Protein AF-A0A4Q1F1J6-F1 (afdb_monomer)

Solvent-accessible surface area (backbone atoms only — not comparable to full-atom values): 7743 Å² total; per-residue (Å²): 132,87,84,76,80,77,58,62,69,59,51,53,51,54,51,46,41,34,68,68,78,37,47,66,58,42,41,49,53,38,40,76,74,72,44,59,53,70,60,51,50,54,50,50,55,51,50,51,51,50,51,55,47,52,50,50,46,59,64,39,50,82,74,46,93,49,70,48,58,52,47,51,54,55,56,70,72,45,56,71,70,49,44,51,52,51,48,54,55,52,40,72,76,36,73,85,58,80,78,87,49,75,96,69,67,50,54,63,58,48,57,77,71,33,54,75,69,56,47,50,55,50,48,53,31,63,77,66,68,74,100

Radius of gyration: 22.11 Å; Cα contacts (8 Å, |Δi|>4): 55; chains: 1; bounding box: 49×43×56 Å

pLDDT: mean 70.49, std 9.62, range [43.41, 87.69]

Mean predicted aligned error: 14.76 Å

Foldseek 3Di:
DDPPPDPVVVVVVVCCCCVPVNVVVVCVVCVVVPHHVVVVVVVVVVVVVLVVVVVVVVVCVVVDVALLVVLLVLLVVADDVLNVVVVVVQCVQPVVDDCVDSVPDGSVSCVVRDDPSRSVVSSVCSVVVVD

Sequence (131 aa):
MKNIKVNVDKLNRDIYLLTVEEPEILNELLKDEGYDPAQLEKNGITAVKKMLFQQTVALKKDQNSNLYAKALSLFEGTKGATREAILGLLIQRSPQLQFNNLDKMDEQDLKDILNETELLDLMDKIEKEEL

Secondary structure (DSSP, 8-state):
-------HHHHHHHHHIIIII-HHHHHHHHHHTT--HHHHHHHHHHHHHHHHHHHHHHHHHTT-S-HHHHHHHHHHTS-HHHHHHHHHHHHHH-TTS--S-GGG--HHHHHHH--HHHHHHHHHHHHTT--

Structure (mmCIF, N/CA/C/O backbone):
data_AF-A0A4Q1F1J6-F1
#
_entry.id   AF-A0A4Q1F1J6-F1
#
loop_
_atom_site.group_PDB
_atom_site.id
_atom_site.type_symbol
_atom_site.label_atom_id
_atom_site.label_alt_id
_atom_site.label_comp_id
_atom_site.label_asym_id
_atom_site.label_entity_id
_atom_site.label_seq_id
_atom_site.pdbx_PDB_ins_code
_atom_site.Cartn_x
_atom_site.Cartn_y
_atom_site.Cartn_z
_atom_site.occupancy
_atom_site.B_iso_or_equiv
_atom_site.auth_seq_id
_atom_site.auth_comp_id
_atom_site.auth_asym_id
_atom_site.auth_atom_id
_atom_site.pdbx_PDB_model_num
ATOM 1 N N . MET A 1 1 ? 1.518 -21.451 -40.206 1.00 44.97 1 MET A N 1
ATOM 2 C CA . MET A 1 1 ? 2.225 -20.869 -39.043 1.00 44.97 1 MET A CA 1
ATOM 3 C C . MET A 1 1 ? 3.594 -21.531 -38.949 1.00 44.97 1 MET A C 1
ATOM 5 O O . MET A 1 1 ? 3.643 -22.755 -38.945 1.00 44.97 1 MET A O 1
ATOM 9 N N . LYS A 1 2 ? 4.698 -20.769 -38.997 1.00 43.41 2 LYS A N 1
ATOM 10 C CA . LYS A 1 2 ? 6.052 -21.337 -38.855 1.00 43.41 2 LYS A CA 1
ATOM 11 C C . LYS A 1 2 ? 6.231 -21.785 -37.405 1.00 43.41 2 LYS A C 1
ATOM 13 O O . LYS A 1 2 ? 6.042 -20.987 -36.496 1.00 43.41 2 LYS A O 1
ATOM 18 N N . ASN A 1 3 ? 6.568 -23.055 -37.208 1.00 53.19 3 ASN A N 1
ATOM 19 C CA . ASN A 1 3 ? 6.814 -23.630 -35.891 1.00 53.19 3 ASN A CA 1
ATOM 20 C C . ASN A 1 3 ? 8.226 -23.215 -35.444 1.00 53.19 3 ASN A C 1
ATOM 22 O O . ASN A 1 3 ? 9.209 -23.886 -35.759 1.00 53.19 3 ASN A O 1
ATOM 26 N N . ILE A 1 4 ? 8.343 -22.035 -34.832 1.00 66.81 4 ILE A N 1
ATOM 27 C CA . ILE A 1 4 ? 9.616 -21.535 -34.306 1.00 66.81 4 ILE A CA 1
ATOM 28 C C . ILE A 1 4 ? 9.909 -22.341 -33.038 1.00 66.81 4 ILE A C 1
ATOM 30 O O . ILE A 1 4 ? 9.301 -22.110 -31.997 1.00 66.81 4 ILE A O 1
ATOM 34 N N . LYS A 1 5 ? 10.820 -23.317 -33.124 1.00 66.50 5 LYS A N 1
ATOM 35 C CA . LYS A 1 5 ? 11.360 -23.977 -31.930 1.00 66.50 5 LYS A CA 1
ATOM 36 C C . LYS A 1 5 ? 12.192 -22.953 -31.161 1.00 66.50 5 LYS A C 1
ATOM 38 O O . LYS A 1 5 ? 13.302 -22.626 -31.573 1.00 66.50 5 LYS A O 1
ATOM 43 N N . VAL A 1 6 ? 11.639 -22.440 -30.068 1.00 71.44 6 VAL A N 1
ATOM 44 C CA . VAL A 1 6 ? 12.359 -21.565 -29.141 1.00 71.44 6 VAL A CA 1
ATOM 45 C C . VAL A 1 6 ? 13.412 -22.404 -28.421 1.00 71.44 6 VAL A C 1
ATOM 47 O O . VAL A 1 6 ? 13.087 -23.409 -27.790 1.00 71.44 6 VAL A O 1
ATOM 50 N N . ASN A 1 7 ? 14.682 -22.017 -28.543 1.00 82.12 7 ASN A N 1
ATOM 51 C CA . ASN A 1 7 ? 15.759 -22.609 -27.757 1.00 82.12 7 ASN A CA 1
ATOM 52 C C . ASN A 1 7 ? 15.708 -21.996 -26.351 1.00 82.12 7 ASN A C 1
ATOM 54 O O . ASN A 1 7 ? 16.150 -20.866 -26.147 1.00 82.12 7 ASN A O 1
ATOM 58 N N . VAL A 1 8 ? 15.119 -22.741 -25.418 1.00 77.50 8 VAL A N 1
ATOM 59 C CA . VAL A 1 8 ? 14.868 -22.299 -24.041 1.00 77.50 8 VAL A CA 1
ATOM 60 C C . VAL A 1 8 ? 16.172 -22.001 -23.296 1.00 77.50 8 VAL A C 1
ATOM 62 O O . VAL A 1 8 ? 16.233 -21.019 -22.567 1.00 77.50 8 VAL A O 1
ATOM 65 N N . ASP A 1 9 ? 17.237 -22.768 -23.536 1.00 78.88 9 ASP A N 1
ATOM 66 C CA . ASP A 1 9 ? 18.533 -22.559 -22.875 1.00 78.88 9 ASP A CA 1
ATOM 67 C C . ASP A 1 9 ? 19.190 -21.253 -23.318 1.00 78.88 9 ASP A C 1
ATOM 69 O O . ASP A 1 9 ? 19.716 -20.495 -22.503 1.00 78.88 9 ASP A O 1
ATOM 73 N N . LYS A 1 10 ? 19.108 -20.956 -24.620 1.00 81.62 10 LYS A N 1
ATOM 74 C CA . LYS A 1 10 ? 19.576 -19.678 -25.156 1.00 81.62 10 LYS A CA 1
ATOM 75 C C . LYS A 1 10 ? 18.749 -18.518 -24.601 1.00 81.62 10 LYS A C 1
ATOM 77 O O . LYS A 1 10 ? 19.325 -17.537 -24.152 1.00 81.62 10 LYS A O 1
ATOM 82 N N . LEU A 1 11 ? 17.422 -18.652 -24.582 1.00 78.06 11 LEU A N 1
ATOM 83 C CA . LEU A 1 11 ? 16.530 -17.628 -24.038 1.00 78.06 11 LEU A CA 1
ATOM 84 C C . LEU A 1 11 ? 16.828 -17.345 -22.559 1.00 78.06 11 LEU A C 1
ATOM 86 O O . LEU A 1 11 ? 16.929 -16.188 -22.171 1.00 78.06 11 LEU A O 1
ATOM 90 N N . ASN A 1 12 ? 17.030 -18.384 -21.748 1.00 73.88 12 ASN A N 1
ATOM 91 C CA . ASN A 1 12 ? 17.368 -18.234 -20.333 1.00 73.88 12 ASN A CA 1
ATOM 92 C C . ASN A 1 12 ? 18.720 -17.541 -20.134 1.00 73.88 12 ASN A C 1
ATOM 94 O O . ASN A 1 12 ? 18.844 -16.684 -19.262 1.00 73.88 12 ASN A O 1
ATOM 98 N N . ARG A 1 13 ? 19.724 -17.881 -20.951 1.00 77.12 13 ARG A N 1
ATOM 99 C CA . ARG A 1 13 ? 21.033 -17.218 -20.927 1.00 77.12 13 ARG A CA 1
ATOM 100 C C . ARG A 1 13 ? 20.925 -15.743 -21.306 1.00 77.12 13 ARG A C 1
ATOM 102 O O . ARG A 1 13 ? 21.520 -14.907 -20.636 1.00 77.12 13 ARG A O 1
ATOM 109 N N . ASP A 1 14 ? 20.179 -15.436 -22.360 1.00 75.62 14 ASP A N 1
ATOM 110 C CA . ASP A 1 14 ? 20.012 -14.068 -22.848 1.00 75.62 14 ASP A CA 1
ATOM 111 C C . ASP A 1 14 ? 19.221 -13.220 -21.828 1.00 75.62 14 ASP A C 1
ATOM 113 O O . ASP A 1 14 ? 19.608 -12.090 -21.543 1.00 75.62 14 ASP A O 1
ATOM 117 N N . ILE A 1 15 ? 18.191 -13.788 -21.183 1.00 75.88 15 IL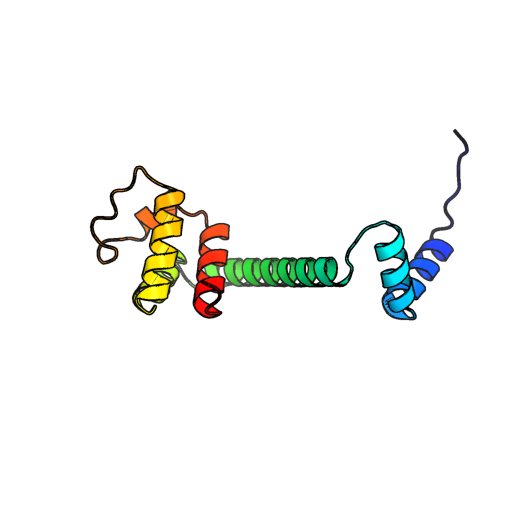E A N 1
ATOM 118 C CA . ILE A 1 15 ? 17.475 -13.147 -20.064 1.00 75.88 15 ILE A CA 1
ATOM 119 C C . ILE A 1 15 ? 18.417 -12.897 -18.884 1.00 75.88 15 ILE A C 1
ATOM 121 O O . ILE A 1 15 ? 18.405 -11.808 -18.317 1.00 75.88 15 ILE A O 1
ATOM 125 N N . TYR A 1 16 ? 19.235 -13.881 -18.505 1.00 73.75 16 TYR A N 1
ATOM 126 C CA . TYR A 1 16 ? 20.181 -13.741 -17.397 1.00 73.75 16 TYR A CA 1
ATOM 127 C C . TYR A 1 16 ? 21.198 -12.624 -17.655 1.00 73.75 16 TYR A C 1
ATOM 129 O O . TYR A 1 16 ? 21.405 -11.776 -16.794 1.00 73.75 16 TYR A O 1
ATOM 137 N N . LEU A 1 17 ? 21.774 -12.575 -18.858 1.00 74.69 17 LEU A N 1
ATOM 138 C CA . LEU A 1 17 ? 22.720 -11.527 -19.244 1.00 74.69 17 LEU A CA 1
ATOM 139 C C . LEU A 1 17 ? 22.082 -10.137 -19.154 1.00 74.69 17 LEU A C 1
ATOM 141 O O . LEU A 1 17 ? 22.627 -9.264 -18.490 1.00 74.69 17 LEU A O 1
ATOM 145 N N . LEU A 1 18 ? 20.889 -9.963 -19.729 1.00 71.75 18 LEU A N 1
ATOM 146 C CA . LEU A 1 18 ? 20.183 -8.678 -19.734 1.00 71.75 18 LEU A CA 1
ATOM 147 C C . LEU A 1 18 ? 19.723 -8.228 -18.342 1.00 71.75 18 LEU A C 1
ATOM 149 O O . LEU A 1 18 ? 19.628 -7.036 -18.081 1.00 71.75 18 LEU A O 1
ATOM 153 N N . THR A 1 19 ? 19.391 -9.161 -17.450 1.00 69.50 19 THR A N 1
ATOM 154 C CA . THR A 1 19 ? 18.807 -8.825 -16.140 1.00 69.50 19 THR A CA 1
ATOM 155 C C . THR A 1 19 ? 19.826 -8.760 -15.006 1.00 69.50 19 THR A C 1
ATOM 157 O O . THR A 1 19 ? 19.531 -8.140 -13.986 1.00 69.50 19 THR A O 1
ATOM 160 N N . VAL A 1 20 ? 20.996 -9.394 -15.149 1.00 72.69 20 VAL A N 1
ATOM 161 C CA . VAL A 1 20 ? 21.969 -9.558 -14.054 1.00 72.69 20 VAL A CA 1
ATOM 162 C C . VAL A 1 20 ? 23.342 -8.989 -14.391 1.00 72.69 20 VAL A C 1
ATOM 164 O O . VAL A 1 20 ? 23.932 -8.318 -13.551 1.00 72.69 20 VAL A O 1
ATOM 167 N N . GLU A 1 21 ? 23.861 -9.258 -15.587 1.00 75.56 21 GLU A N 1
ATOM 168 C CA . GLU A 1 21 ? 25.231 -8.876 -15.962 1.00 75.56 21 GLU A CA 1
ATOM 169 C C . GLU A 1 21 ? 25.277 -7.499 -16.641 1.00 75.56 21 GLU A C 1
ATOM 171 O O . GLU A 1 21 ? 26.229 -6.750 -16.445 1.00 75.56 21 GLU A O 1
ATOM 176 N N . GLU A 1 22 ? 24.242 -7.150 -17.413 1.00 80.25 22 GLU A N 1
ATOM 177 C CA . GLU A 1 22 ? 24.177 -5.922 -18.219 1.00 80.25 22 GLU A CA 1
ATOM 178 C C . GLU A 1 22 ? 22.812 -5.205 -18.069 1.00 80.25 22 GLU A C 1
ATOM 180 O O . GLU A 1 22 ? 22.092 -5.001 -19.056 1.00 80.25 22 GLU A O 1
ATOM 185 N N . PRO A 1 23 ? 22.412 -4.820 -16.839 1.00 74.19 23 PRO A N 1
ATOM 186 C CA . PRO A 1 23 ? 21.102 -4.216 -16.570 1.00 74.19 23 PRO A CA 1
ATOM 187 C C . PRO A 1 23 ? 20.874 -2.885 -17.307 1.00 74.19 23 PRO A C 1
ATOM 189 O O . PRO A 1 23 ? 19.735 -2.496 -17.573 1.00 74.19 23 PRO A O 1
ATOM 192 N N . GLU A 1 24 ? 21.940 -2.183 -17.686 1.00 78.31 24 GLU A N 1
ATOM 193 C CA . GLU A 1 24 ? 21.891 -0.955 -18.475 1.00 78.31 24 GLU A CA 1
ATOM 194 C C . GLU A 1 24 ? 21.320 -1.202 -19.877 1.00 78.31 24 GLU A C 1
ATOM 196 O O . GLU A 1 24 ? 20.531 -0.392 -20.360 1.00 78.31 24 GLU A O 1
ATOM 201 N N . ILE A 1 25 ? 21.632 -2.346 -20.492 1.00 78.31 25 ILE A N 1
ATOM 202 C CA . ILE A 1 25 ? 21.126 -2.712 -21.823 1.00 78.31 25 ILE A CA 1
ATOM 203 C C . ILE A 1 25 ? 19.635 -3.031 -21.761 1.00 78.31 25 ILE A C 1
ATOM 205 O O . ILE A 1 25 ? 18.873 -2.644 -22.646 1.00 78.31 25 ILE A O 1
ATOM 209 N N . LEU A 1 26 ? 19.189 -3.696 -20.694 1.00 77.62 26 LEU A N 1
ATOM 210 C CA . LEU A 1 26 ? 17.764 -3.904 -20.451 1.00 77.62 26 LEU A CA 1
ATOM 211 C C . LEU A 1 26 ? 17.031 -2.570 -20.274 1.00 77.62 26 LEU A C 1
ATOM 213 O O . LEU A 1 26 ? 15.946 -2.392 -20.821 1.00 77.62 26 LEU A O 1
ATOM 217 N N . ASN A 1 27 ? 17.628 -1.620 -19.552 1.00 81.50 27 ASN A N 1
ATOM 218 C CA . ASN A 1 27 ? 17.049 -0.291 -19.374 1.00 81.50 27 ASN A CA 1
ATOM 219 C C . ASN A 1 27 ? 16.945 0.483 -20.695 1.00 81.50 27 ASN A C 1
ATOM 221 O O . ASN A 1 27 ? 15.949 1.173 -20.910 1.00 81.50 27 ASN A O 1
ATOM 225 N N . GLU A 1 28 ? 17.941 0.381 -21.575 1.00 81.88 28 GLU A N 1
ATOM 226 C CA . GLU A 1 28 ? 17.896 0.977 -22.916 1.00 81.88 28 GLU A CA 1
ATOM 227 C C . GLU A 1 28 ? 16.830 0.315 -23.797 1.00 81.88 28 GLU A C 1
ATOM 229 O O . GLU A 1 28 ? 15.987 1.018 -24.345 1.00 81.88 28 GLU A O 1
ATOM 234 N N . LEU A 1 29 ? 16.763 -1.020 -23.829 1.00 80.50 29 LEU A N 1
ATOM 235 C CA . LEU A 1 29 ? 15.718 -1.761 -24.548 1.00 80.50 29 LEU A CA 1
ATOM 236 C C . LEU A 1 29 ? 14.306 -1.389 -24.084 1.00 80.50 29 LEU A C 1
ATOM 238 O O . LEU A 1 29 ? 13.407 -1.191 -24.896 1.00 80.50 29 LEU A O 1
ATOM 242 N N . LEU A 1 30 ? 14.101 -1.281 -22.771 1.00 79.81 30 LEU A N 1
ATOM 243 C CA . LEU A 1 30 ? 12.817 -0.876 -22.206 1.00 79.81 30 LEU A CA 1
ATOM 244 C C . LEU A 1 30 ? 12.450 0.554 -22.623 1.00 79.81 30 LEU A C 1
ATOM 246 O O . LEU A 1 30 ? 11.291 0.802 -22.951 1.00 79.81 30 LEU A O 1
ATOM 250 N N . LYS A 1 31 ? 13.420 1.476 -22.659 1.00 87.69 31 LYS A N 1
ATOM 251 C CA . LYS A 1 31 ? 13.205 2.850 -23.142 1.00 87.69 31 LYS A CA 1
ATOM 252 C C . LYS A 1 31 ? 12.878 2.901 -24.629 1.00 87.69 31 LYS A C 1
ATOM 254 O O . LYS A 1 31 ? 11.972 3.641 -25.007 1.00 87.69 31 LYS A O 1
ATOM 259 N N . ASP A 1 32 ? 13.567 2.109 -25.444 1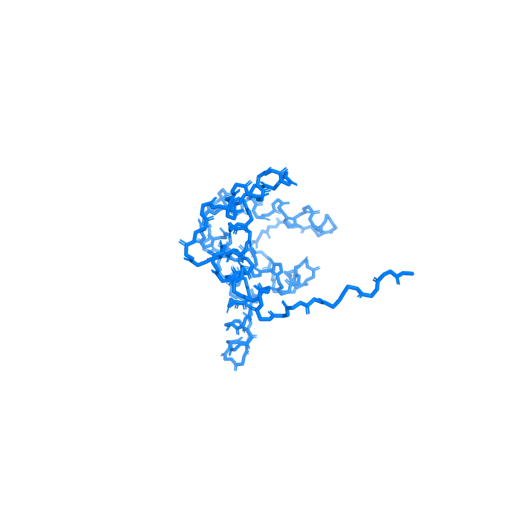.00 87.69 32 ASP A N 1
ATOM 260 C CA . ASP A 1 32 ? 13.327 2.016 -26.888 1.00 87.69 32 ASP A CA 1
ATOM 261 C C . ASP A 1 32 ? 11.921 1.479 -27.202 1.00 87.69 32 ASP A C 1
ATOM 263 O O . ASP A 1 32 ? 11.279 1.917 -28.155 1.00 87.69 32 ASP A O 1
ATOM 267 N N . GLU A 1 33 ? 11.396 0.601 -26.345 1.00 84.19 33 GLU A N 1
ATOM 268 C CA . GLU A 1 33 ? 10.015 0.101 -26.390 1.00 84.19 33 GLU A CA 1
ATOM 269 C C . GLU A 1 33 ? 8.993 1.057 -25.725 1.00 84.19 33 GLU A C 1
ATOM 271 O O . GLU A 1 33 ? 7.802 0.749 -25.639 1.00 84.19 33 GLU A O 1
ATOM 276 N N . GLY A 1 34 ? 9.429 2.237 -25.266 1.00 84.88 34 GLY A N 1
ATOM 277 C CA . GLY A 1 34 ? 8.573 3.298 -24.723 1.00 84.88 34 GLY A CA 1
ATOM 278 C C . GLY A 1 34 ? 8.261 3.198 -23.226 1.00 84.88 34 GLY A C 1
ATOM 279 O O . GLY A 1 34 ? 7.374 3.903 -22.739 1.00 84.88 34 GLY A O 1
ATOM 280 N N . TYR A 1 35 ? 8.967 2.349 -22.481 1.00 83.62 35 TYR A N 1
ATOM 281 C CA . TYR A 1 35 ? 8.823 2.219 -21.032 1.00 83.62 35 TYR A CA 1
ATOM 282 C C . TYR A 1 35 ? 9.825 3.099 -20.274 1.00 83.62 35 TYR A C 1
ATOM 284 O O . TYR A 1 35 ? 10.927 3.366 -20.742 1.00 83.62 35 TYR A O 1
ATOM 292 N N . ASP A 1 36 ? 9.464 3.514 -19.057 1.00 87.69 36 ASP A N 1
ATOM 293 C CA . ASP A 1 36 ? 10.387 4.155 -18.112 1.00 87.69 36 ASP A CA 1
ATOM 294 C C . ASP A 1 36 ? 10.883 3.115 -17.088 1.00 87.69 36 ASP A C 1
ATOM 296 O O . ASP A 1 36 ? 10.116 2.721 -16.198 1.00 87.69 36 ASP A O 1
ATOM 300 N N . PRO A 1 37 ? 12.149 2.661 -17.179 1.00 82.38 37 PRO A N 1
ATOM 301 C CA . PRO A 1 37 ? 12.680 1.637 -16.287 1.00 82.38 37 PRO A CA 1
ATOM 302 C C . PRO A 1 37 ? 12.667 2.049 -14.814 1.00 82.38 37 PRO A C 1
ATOM 304 O O . PRO A 1 37 ? 12.367 1.222 -13.956 1.00 82.38 37 PRO A O 1
ATOM 307 N N . ALA A 1 38 ? 12.911 3.329 -14.509 1.00 79.38 38 ALA A N 1
ATOM 308 C CA . ALA A 1 38 ? 12.938 3.813 -13.129 1.00 79.38 38 ALA A CA 1
ATOM 309 C C . ALA A 1 38 ? 11.535 3.781 -12.506 1.00 79.38 38 ALA A C 1
ATOM 311 O O . ALA A 1 38 ? 11.352 3.390 -11.348 1.00 79.38 38 ALA A O 1
ATOM 312 N N . GLN A 1 39 ? 10.515 4.142 -13.288 1.00 73.88 39 GLN A N 1
ATOM 313 C CA . GLN A 1 39 ? 9.128 4.054 -12.845 1.00 73.88 39 GLN A CA 1
ATOM 314 C C . GLN A 1 39 ? 8.673 2.594 -12.693 1.00 73.88 39 GLN A C 1
ATOM 316 O O . GLN A 1 39 ? 7.968 2.272 -11.734 1.00 73.88 39 GLN A O 1
ATOM 321 N N . LEU A 1 40 ? 9.082 1.701 -13.601 1.00 74.00 40 LEU A N 1
ATOM 322 C CA . LEU A 1 40 ? 8.785 0.268 -13.512 1.00 74.00 40 LEU A CA 1
ATOM 323 C C . LEU A 1 40 ? 9.424 -0.375 -12.278 1.00 74.00 40 LEU A C 1
ATOM 325 O O . LEU A 1 40 ? 8.741 -1.098 -11.552 1.00 74.00 40 LEU A O 1
ATOM 329 N N . GLU A 1 41 ? 10.690 -0.069 -11.998 1.00 74.06 41 GLU A N 1
ATOM 330 C CA . GLU A 1 41 ? 11.395 -0.541 -10.807 1.00 74.06 41 GLU A CA 1
ATOM 331 C C . GLU A 1 41 ? 10.700 -0.049 -9.531 1.00 74.06 41 GLU A C 1
ATOM 333 O O . GLU A 1 41 ? 10.365 -0.847 -8.651 1.00 74.06 41 GLU A O 1
ATOM 338 N N . LYS A 1 42 ? 10.373 1.248 -9.456 1.00 70.25 42 LYS A N 1
ATOM 339 C CA . LYS A 1 42 ? 9.633 1.825 -8.325 1.00 70.25 42 LYS A CA 1
ATOM 340 C C . LYS A 1 42 ? 8.279 1.142 -8.110 1.00 70.25 42 LYS A C 1
ATOM 342 O O . LYS A 1 42 ? 7.910 0.843 -6.969 1.00 70.25 42 LYS A O 1
ATOM 347 N N . ASN A 1 43 ? 7.545 0.872 -9.188 1.00 65.69 43 ASN A N 1
ATOM 348 C CA . ASN A 1 43 ? 6.258 0.183 -9.127 1.00 65.69 43 ASN A CA 1
ATOM 349 C C . ASN A 1 43 ? 6.425 -1.273 -8.666 1.00 65.69 43 ASN A C 1
ATOM 351 O O . ASN A 1 43 ? 5.669 -1.733 -7.810 1.00 65.69 43 ASN A O 1
ATOM 355 N N . GLY A 1 44 ? 7.441 -1.975 -9.174 1.00 66.38 44 GLY A N 1
ATOM 356 C CA . GLY A 1 44 ? 7.772 -3.345 -8.785 1.00 66.38 44 GLY A CA 1
ATOM 357 C C . GLY A 1 44 ? 8.154 -3.455 -7.309 1.00 66.38 44 GLY A C 1
ATOM 358 O O . GLY A 1 44 ? 7.577 -4.262 -6.581 1.00 66.38 44 GLY A O 1
ATOM 359 N N . ILE A 1 45 ? 9.046 -2.583 -6.828 1.00 64.56 45 ILE A N 1
ATOM 360 C CA . ILE A 1 45 ? 9.434 -2.507 -5.412 1.00 64.56 45 ILE A CA 1
ATOM 361 C C . ILE A 1 45 ? 8.208 -2.238 -4.535 1.00 64.56 45 ILE A C 1
ATOM 363 O O . ILE A 1 45 ? 8.030 -2.885 -3.502 1.00 64.56 45 ILE A O 1
ATOM 367 N N . THR A 1 46 ? 7.340 -1.310 -4.943 1.00 55.88 46 THR A N 1
ATOM 368 C CA . THR A 1 46 ? 6.095 -1.005 -4.223 1.00 55.88 46 THR A CA 1
ATOM 369 C C . THR A 1 46 ? 5.170 -2.221 -4.163 1.00 55.88 46 THR A C 1
ATOM 371 O O . THR A 1 46 ? 4.644 -2.539 -3.097 1.00 55.88 46 THR A O 1
ATOM 374 N N . ALA A 1 47 ? 5.014 -2.954 -5.267 1.00 55.59 47 ALA A N 1
ATOM 375 C CA . ALA A 1 47 ? 4.197 -4.162 -5.314 1.00 55.59 47 ALA A CA 1
ATOM 376 C C . ALA A 1 47 ? 4.752 -5.279 -4.414 1.00 55.59 47 ALA A C 1
ATOM 378 O O . ALA A 1 47 ? 3.994 -5.889 -3.662 1.00 55.59 47 ALA A O 1
ATOM 379 N N . VAL A 1 48 ? 6.070 -5.509 -4.426 1.00 61.12 48 VAL A N 1
ATOM 380 C CA . VAL A 1 48 ? 6.724 -6.503 -3.558 1.00 61.12 48 VAL A CA 1
ATOM 381 C C . VAL A 1 48 ? 6.583 -6.119 -2.086 1.00 61.12 48 VAL A C 1
ATOM 383 O O . VAL A 1 48 ? 6.213 -6.960 -1.268 1.00 61.12 48 VAL A O 1
ATOM 386 N N . LYS A 1 49 ? 6.802 -4.844 -1.738 1.00 53.44 49 LYS A N 1
ATOM 387 C CA . LYS A 1 49 ? 6.570 -4.334 -0.378 1.00 53.44 49 LYS A CA 1
ATOM 388 C C . LYS A 1 49 ? 5.122 -4.545 0.053 1.00 53.44 49 LYS A C 1
ATOM 390 O O . LYS A 1 49 ? 4.892 -5.048 1.148 1.00 53.44 49 LYS A O 1
ATOM 395 N N . LYS A 1 50 ? 4.159 -4.242 -0.824 1.00 51.66 50 LYS A N 1
ATOM 396 C CA . LYS A 1 50 ? 2.734 -4.485 -0.581 1.00 51.66 50 LYS A CA 1
ATOM 397 C C . LYS A 1 50 ? 2.448 -5.966 -0.338 1.00 51.66 50 LYS A C 1
ATOM 399 O O . LYS A 1 50 ? 1.752 -6.277 0.619 1.00 51.66 50 LYS A O 1
ATOM 404 N N . MET A 1 51 ? 3.009 -6.877 -1.134 1.00 59.34 51 MET A N 1
ATOM 405 C CA . MET A 1 51 ? 2.828 -8.323 -0.948 1.00 59.34 51 MET A CA 1
ATOM 406 C C . MET A 1 51 ? 3.439 -8.828 0.364 1.00 59.34 51 MET A C 1
ATOM 408 O O . MET A 1 51 ? 2.771 -9.538 1.111 1.00 59.34 51 MET A O 1
ATOM 412 N N . LEU A 1 52 ? 4.677 -8.438 0.683 1.00 60.78 52 LEU A N 1
ATOM 413 C CA . LEU A 1 52 ? 5.338 -8.804 1.944 1.00 60.78 52 LEU A CA 1
ATOM 414 C C . LEU A 1 52 ? 4.584 -8.254 3.155 1.00 60.78 52 LEU A C 1
ATOM 416 O O . LEU A 1 52 ? 4.467 -8.916 4.188 1.00 60.78 52 LEU A O 1
ATOM 420 N N . PHE A 1 53 ? 4.040 -7.050 3.025 1.00 54.50 53 PHE A N 1
ATOM 421 C CA . PHE A 1 53 ? 3.222 -6.435 4.053 1.00 54.50 53 PHE A CA 1
ATOM 422 C C . PHE A 1 53 ? 1.871 -7.137 4.201 1.00 54.50 53 PHE A C 1
ATOM 424 O O . PHE A 1 53 ? 1.506 -7.490 5.315 1.00 54.50 53 PHE A O 1
ATOM 431 N N . GLN A 1 54 ? 1.171 -7.442 3.105 1.00 56.75 54 GLN A N 1
ATOM 432 C CA . GLN A 1 54 ? -0.055 -8.249 3.111 1.00 56.75 54 GLN A CA 1
ATOM 433 C C . GLN A 1 54 ? 0.178 -9.628 3.734 1.00 56.75 54 GLN A C 1
ATOM 435 O O . GLN A 1 54 ? -0.636 -10.082 4.531 1.00 56.75 54 GLN A O 1
ATOM 440 N N . GLN A 1 55 ? 1.309 -10.269 3.436 1.00 65.06 55 GLN A N 1
ATOM 441 C CA . GLN A 1 55 ? 1.713 -11.525 4.060 1.00 65.06 55 GLN A CA 1
ATOM 442 C C . GLN A 1 55 ? 1.974 -11.342 5.559 1.00 65.06 55 GLN A C 1
ATOM 444 O O . GLN A 1 55 ? 1.485 -12.123 6.367 1.00 65.06 55 GLN A O 1
ATOM 449 N N . THR A 1 56 ? 2.697 -10.292 5.949 1.00 58.09 56 THR A N 1
ATOM 450 C CA . THR A 1 56 ? 2.950 -9.960 7.360 1.00 58.09 56 THR A CA 1
ATOM 451 C C . THR A 1 56 ? 1.647 -9.696 8.104 1.00 58.09 56 THR A C 1
ATOM 453 O O . THR A 1 56 ? 1.494 -10.115 9.245 1.00 58.09 56 THR A O 1
ATOM 456 N N . VAL A 1 57 ? 0.694 -9.026 7.465 1.00 53.44 57 VAL A N 1
ATOM 457 C CA . VAL A 1 57 ? -0.632 -8.759 8.014 1.00 53.44 57 VAL A CA 1
ATOM 458 C C . VAL A 1 57 ? -1.445 -10.040 8.107 1.00 53.44 57 VAL A C 1
ATOM 460 O O . VAL A 1 57 ? -2.022 -10.271 9.156 1.00 53.44 57 VAL A O 1
ATOM 463 N N . ALA A 1 58 ? -1.447 -10.902 7.090 1.00 59.03 58 ALA A N 1
ATOM 464 C CA . ALA A 1 58 ? -2.104 -12.207 7.149 1.00 59.03 58 ALA A CA 1
ATOM 465 C C . ALA A 1 58 ? -1.542 -13.065 8.295 1.00 59.03 58 ALA A C 1
ATOM 467 O O . ALA A 1 58 ? -2.305 -13.619 9.075 1.00 59.03 58 ALA A O 1
ATOM 468 N N . LEU A 1 59 ? -0.216 -13.080 8.463 1.00 62.06 59 LEU A N 1
ATOM 469 C CA . LEU A 1 59 ? 0.463 -13.778 9.558 1.00 62.06 59 LEU A CA 1
ATOM 470 C C . LEU A 1 59 ? 0.179 -13.150 10.931 1.00 62.06 59 LEU A C 1
ATOM 472 O O . LEU A 1 59 ? 0.095 -13.852 11.933 1.00 62.06 59 LEU A O 1
ATOM 476 N N . LYS A 1 60 ? 0.035 -11.822 10.996 1.00 53.06 60 LYS A N 1
ATOM 477 C CA . LYS A 1 60 ? -0.298 -11.097 12.231 1.00 53.06 60 LYS A CA 1
ATOM 478 C C . LYS A 1 60 ? -1.796 -11.062 12.521 1.00 53.06 60 LYS A C 1
ATOM 480 O O . LYS A 1 60 ? -2.145 -10.796 13.660 1.00 53.06 60 LYS A O 1
ATOM 485 N N . LYS A 1 61 ? -2.675 -11.337 11.555 1.00 50.31 61 LYS A N 1
ATOM 486 C CA . LYS A 1 61 ? -4.132 -11.462 11.735 1.00 50.31 61 LYS A CA 1
ATOM 487 C C . LYS A 1 61 ? -4.463 -12.625 12.670 1.00 50.31 61 LYS A C 1
ATOM 489 O O . LYS A 1 61 ? -5.378 -12.512 13.475 1.00 50.31 61 LYS A O 1
ATOM 494 N N . ASP A 1 62 ? -3.633 -13.666 12.645 1.00 53.88 62 ASP A N 1
ATOM 495 C CA . ASP A 1 62 ? -3.686 -14.778 13.597 1.00 53.88 62 ASP A CA 1
ATOM 496 C C . ASP A 1 62 ? -3.262 -14.372 15.026 1.00 53.88 62 ASP A C 1
ATOM 498 O O . ASP A 1 62 ? -3.535 -15.097 15.980 1.00 53.88 62 ASP A O 1
ATOM 502 N N . GLN A 1 63 ? -2.607 -13.214 15.199 1.00 51.34 63 GLN A N 1
ATOM 503 C CA . GLN A 1 63 ? -2.081 -12.724 16.484 1.00 51.34 63 GLN A CA 1
ATOM 504 C C . GLN A 1 63 ? -2.744 -11.432 16.998 1.00 51.34 63 GLN A C 1
ATOM 506 O O . GLN A 1 63 ? -2.718 -11.181 18.199 1.00 51.34 63 GLN A O 1
ATOM 511 N N . ASN A 1 64 ? -3.318 -10.605 16.121 1.00 51.47 64 ASN A N 1
ATOM 512 C CA . ASN A 1 64 ? -3.871 -9.290 16.436 1.00 51.47 64 ASN A CA 1
ATOM 513 C C . ASN A 1 64 ? -5.284 -9.164 15.869 1.00 51.47 64 ASN A C 1
ATOM 515 O O . ASN A 1 64 ? -5.491 -9.014 14.665 1.00 51.47 64 ASN A O 1
ATOM 519 N N . SER A 1 65 ? -6.254 -9.167 16.774 1.00 55.72 65 SER A N 1
ATOM 520 C CA . SER A 1 65 ? -7.667 -9.337 16.456 1.00 55.72 65 SER A CA 1
ATOM 521 C C . SER A 1 65 ? -8.367 -8.121 15.839 1.00 55.72 65 SER A C 1
ATOM 523 O O . SER A 1 65 ? -9.573 -8.206 15.632 1.00 55.72 65 SER A O 1
ATOM 525 N N . ASN A 1 66 ? 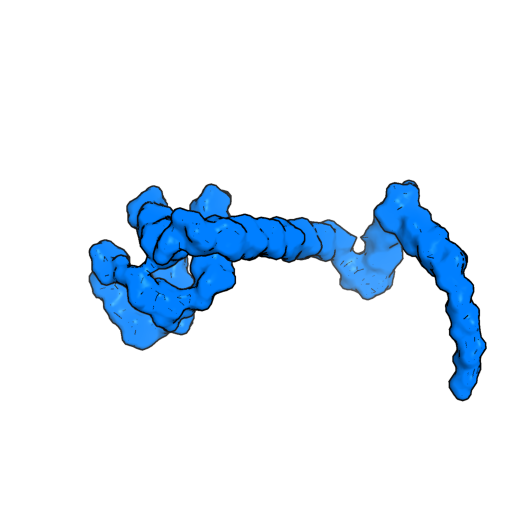-7.702 -6.995 15.537 1.00 70.12 66 ASN A N 1
ATOM 526 C CA . ASN A 1 66 ? -8.414 -5.883 14.893 1.00 70.12 66 ASN A CA 1
ATOM 527 C C . ASN A 1 66 ? -7.520 -4.862 14.161 1.00 70.12 66 ASN A C 1
ATOM 529 O O . ASN A 1 66 ? -7.007 -3.906 14.742 1.00 70.12 66 ASN A O 1
ATOM 533 N N . LEU A 1 67 ? -7.361 -5.046 12.846 1.00 70.31 67 LEU A N 1
ATOM 534 C CA . LEU A 1 67 ? -6.711 -4.076 11.948 1.00 70.31 67 LEU A CA 1
ATOM 535 C C . LEU A 1 67 ? -7.380 -2.697 12.001 1.00 70.31 67 LEU A C 1
ATOM 537 O O . LEU A 1 67 ? -6.696 -1.678 11.976 1.00 70.31 67 LEU A O 1
ATOM 541 N N . TYR A 1 68 ? -8.704 -2.683 12.135 1.00 71.25 68 TYR A N 1
ATOM 542 C CA . TYR A 1 68 ? -9.506 -1.468 12.213 1.00 71.25 68 TYR A CA 1
ATOM 543 C C . TYR A 1 68 ? -9.231 -0.682 13.502 1.00 71.25 68 TYR A C 1
ATOM 545 O O . TYR A 1 68 ? -9.019 0.525 13.421 1.00 71.25 68 TYR A O 1
ATOM 553 N N . ALA A 1 69 ? -9.080 -1.352 14.655 1.00 72.56 69 ALA A N 1
ATOM 554 C CA . ALA A 1 69 ? -8.644 -0.697 15.897 1.00 72.56 69 ALA A CA 1
ATOM 555 C C . ALA A 1 69 ? -7.276 -0.023 15.747 1.00 72.56 69 ALA A C 1
ATOM 557 O O . ALA A 1 69 ? -7.050 1.087 16.226 1.00 72.56 69 ALA A O 1
ATOM 558 N N . LYS A 1 70 ? -6.335 -0.702 15.078 1.00 75.38 70 LYS A N 1
ATOM 559 C CA . LYS A 1 70 ? -4.988 -0.163 14.879 1.00 75.38 70 LYS A CA 1
ATOM 560 C C . LYS A 1 70 ? -5.001 1.037 13.932 1.00 75.38 70 LYS A C 1
ATOM 562 O O . LYS A 1 70 ? -4.299 2.012 14.189 1.00 75.38 70 LYS A O 1
ATOM 567 N N . ALA A 1 71 ? -5.789 0.969 12.861 1.00 74.75 71 ALA A N 1
ATOM 568 C CA . ALA A 1 71 ? -5.973 2.083 11.941 1.00 74.75 71 ALA A CA 1
ATOM 569 C C . ALA A 1 71 ? -6.573 3.302 12.655 1.00 74.75 71 ALA A C 1
ATOM 571 O O . ALA A 1 71 ? -6.039 4.395 12.502 1.00 74.75 71 ALA A O 1
ATOM 572 N N . LEU A 1 72 ? -7.596 3.103 13.496 1.00 75.62 72 LEU A N 1
ATOM 573 C CA . LEU A 1 72 ? -8.173 4.149 14.349 1.00 75.62 72 LEU A CA 1
ATOM 574 C C . LEU A 1 72 ? -7.135 4.783 15.269 1.00 75.62 72 LEU A C 1
ATOM 576 O O . LEU A 1 72 ? -6.985 5.999 15.271 1.00 75.62 72 LEU A O 1
ATOM 580 N N . SER A 1 73 ? -6.348 3.971 15.975 1.00 77.19 73 SER A N 1
ATOM 581 C CA . SER A 1 73 ? -5.306 4.478 16.873 1.00 77.19 73 SER A CA 1
ATOM 582 C C . SER A 1 73 ? -4.233 5.304 16.141 1.00 77.19 73 SER A C 1
ATOM 584 O O . SER A 1 73 ? -3.808 6.347 16.639 1.00 77.19 73 SER A O 1
ATOM 586 N N . LEU A 1 74 ? -3.822 4.891 14.936 1.00 76.94 74 LEU A N 1
ATOM 587 C CA . LEU A 1 74 ? -2.910 5.668 14.079 1.00 76.94 74 LEU A CA 1
ATOM 588 C C . LEU A 1 74 ? -3.532 6.996 13.619 1.00 76.94 74 LEU A C 1
ATOM 590 O O . LEU A 1 74 ? -2.851 8.021 13.559 1.00 76.94 74 LEU A O 1
ATOM 594 N N . PHE A 1 75 ? -4.830 6.979 13.323 1.00 74.62 75 PHE A N 1
ATOM 595 C CA . PHE A 1 75 ? -5.608 8.150 12.920 1.00 74.62 75 PHE A CA 1
ATOM 596 C C . PHE A 1 75 ? -5.809 9.160 14.060 1.00 74.62 75 PHE A C 1
ATOM 598 O 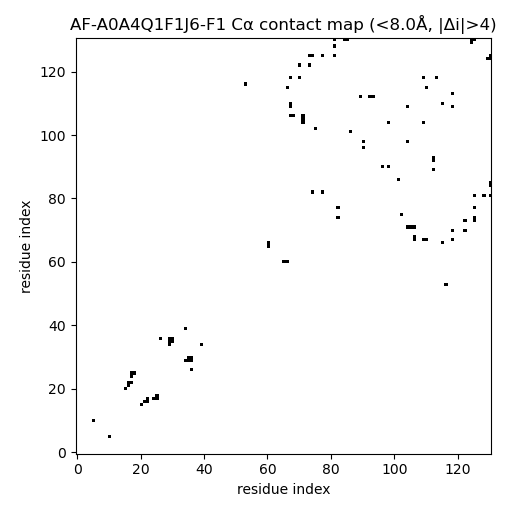O . PHE A 1 75 ? -5.833 10.378 13.870 1.00 74.62 75 PHE A O 1
ATOM 605 N N . GLU A 1 76 ? -5.973 8.659 15.280 1.00 74.50 76 GLU A N 1
ATOM 606 C CA . GLU A 1 76 ? -6.052 9.468 16.494 1.00 74.50 76 GLU A CA 1
ATOM 607 C C . GLU A 1 76 ? -4.710 10.113 16.838 1.00 74.50 76 GLU A C 1
ATOM 609 O O . GLU A 1 76 ? -4.674 11.253 17.297 1.00 74.50 76 GLU A O 1
ATOM 614 N N . GLY A 1 77 ? -3.608 9.415 16.554 1.00 72.38 77 GLY A N 1
ATOM 615 C CA . GLY A 1 77 ? -2.249 9.908 16.767 1.00 72.38 77 GLY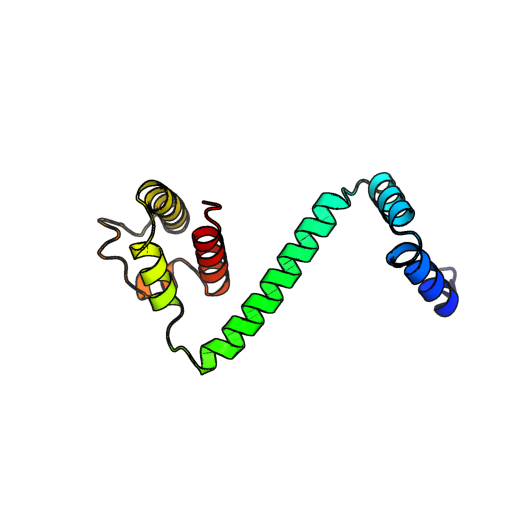 A CA 1
ATOM 616 C C . GLY A 1 77 ? -1.723 10.877 15.700 1.00 72.38 77 GLY A C 1
ATOM 617 O O . GLY A 1 77 ? -0.624 11.408 15.866 1.00 72.38 77 GLY A O 1
ATOM 618 N N . THR A 1 78 ? -2.452 11.115 14.605 1.00 76.69 78 THR A N 1
ATOM 619 C CA . THR A 1 78 ? -1.978 11.949 13.487 1.00 76.69 78 THR A CA 1
ATOM 620 C C . THR A 1 78 ? -2.222 13.446 13.704 1.00 76.69 78 THR A C 1
ATOM 622 O O . THR A 1 78 ? -3.202 13.866 14.317 1.00 76.69 78 THR A O 1
ATOM 625 N N . LYS A 1 79 ? -1.324 14.286 13.169 1.00 74.38 79 LYS A N 1
ATOM 626 C CA . LYS A 1 79 ? -1.411 15.757 13.253 1.00 74.38 79 LYS A CA 1
ATOM 627 C C . LYS A 1 79 ? -2.590 16.301 12.431 1.00 74.38 79 LYS A C 1
ATOM 629 O O . LYS A 1 79 ? -2.992 15.695 11.442 1.00 74.38 79 LYS A O 1
ATOM 634 N N . GLY A 1 80 ? -3.084 17.489 12.799 1.00 73.00 80 GLY A N 1
ATOM 635 C CA . GLY A 1 80 ? -4.299 18.103 12.233 1.00 73.00 80 GLY A CA 1
ATOM 636 C C . GLY A 1 80 ? -4.373 18.148 10.700 1.00 73.00 80 GLY A C 1
ATOM 637 O O . GLY A 1 80 ? -5.372 17.717 10.142 1.00 73.00 80 GLY A O 1
ATOM 638 N N . ALA A 1 81 ? -3.306 18.568 10.011 1.00 70.94 81 ALA A N 1
ATOM 639 C CA . ALA A 1 81 ? -3.304 18.663 8.544 1.00 70.94 81 ALA A CA 1
ATOM 640 C C . ALA A 1 81 ? -3.411 17.290 7.847 1.00 70.94 81 ALA A C 1
ATOM 642 O O . ALA A 1 81 ? -4.210 17.109 6.932 1.00 70.94 81 ALA A O 1
ATOM 643 N N . THR A 1 82 ? -2.654 16.293 8.316 1.00 71.94 82 THR A N 1
ATOM 644 C CA . THR A 1 82 ? -2.722 14.913 7.807 1.00 71.94 82 THR A CA 1
ATOM 645 C C . THR A 1 82 ? -4.091 14.300 8.096 1.00 71.94 82 THR A C 1
ATOM 647 O O . THR A 1 82 ? -4.687 13.649 7.246 1.00 71.94 82 THR A O 1
ATOM 650 N N . ARG A 1 83 ? -4.634 14.569 9.285 1.00 72.56 83 ARG A N 1
ATOM 651 C CA . ARG A 1 83 ? -5.962 14.122 9.710 1.00 72.56 83 ARG A CA 1
ATOM 652 C C . ARG A 1 83 ? -7.076 14.675 8.805 1.00 72.56 83 ARG A C 1
ATOM 654 O O . ARG A 1 83 ? -7.978 13.930 8.425 1.00 72.56 83 ARG A O 1
ATOM 661 N N . GLU A 1 84 ? -6.997 15.946 8.417 1.00 73.88 84 GLU A N 1
ATOM 662 C CA . GLU A 1 84 ? -7.924 16.590 7.473 1.00 73.88 84 GLU A CA 1
ATOM 663 C C . GLU A 1 84 ? -7.810 16.021 6.051 1.00 73.88 84 GLU A C 1
ATOM 665 O O . GLU A 1 84 ? -8.828 15.773 5.400 1.00 73.88 84 GLU A O 1
ATOM 670 N N . ALA A 1 85 ? -6.589 15.756 5.580 1.00 77.38 85 ALA A N 1
ATOM 671 C CA . ALA A 1 85 ? -6.358 15.142 4.274 1.00 77.38 85 ALA A CA 1
ATOM 672 C C . ALA A 1 85 ? -6.990 13.745 4.188 1.00 77.38 85 ALA A C 1
ATOM 674 O O . ALA A 1 85 ? -7.695 13.428 3.225 1.00 77.38 85 ALA A O 1
ATOM 675 N N . ILE A 1 86 ? -6.810 12.925 5.228 1.00 76.81 86 ILE A N 1
ATOM 676 C CA . ILE A 1 86 ? -7.402 11.589 5.254 1.00 76.81 86 ILE A CA 1
ATOM 677 C C . ILE A 1 86 ? -8.931 11.662 5.311 1.00 76.81 86 ILE A C 1
ATOM 679 O O . ILE A 1 86 ? -9.608 10.916 4.605 1.00 76.81 86 ILE A O 1
ATOM 683 N N . LEU A 1 87 ? -9.487 12.586 6.098 1.00 75.62 87 LEU A N 1
ATOM 684 C CA . LEU A 1 87 ? -10.926 12.848 6.109 1.00 75.62 87 LEU A CA 1
ATOM 685 C C . LEU A 1 87 ? -11.468 13.159 4.719 1.00 75.62 87 LEU A C 1
ATOM 687 O O . LEU A 1 87 ? -12.489 12.603 4.321 1.00 75.62 87 LEU A O 1
ATOM 691 N N . GLY A 1 88 ? -10.778 14.024 3.975 1.00 75.50 88 GLY A N 1
ATOM 692 C CA . GLY A 1 88 ? -11.152 14.359 2.606 1.00 75.50 88 GLY A CA 1
ATOM 693 C C . GLY A 1 88 ? -11.221 13.121 1.711 1.00 75.50 88 GLY A C 1
ATOM 694 O O . GLY A 1 88 ? -12.186 12.955 0.966 1.00 75.50 88 GLY A O 1
ATOM 695 N N . LEU A 1 89 ? -10.249 12.214 1.836 1.00 78.88 89 LEU A N 1
ATOM 696 C CA . LEU A 1 89 ? -10.224 10.953 1.089 1.00 78.88 89 LEU A CA 1
ATOM 697 C C . LEU A 1 89 ? -11.372 10.012 1.486 1.00 78.88 89 LEU A C 1
ATOM 699 O O . LEU A 1 89 ? -11.993 9.400 0.615 1.00 78.88 89 LEU A O 1
ATOM 703 N N . LEU A 1 90 ? -11.683 9.908 2.781 1.00 79.44 90 LEU A N 1
ATOM 704 C CA . LEU A 1 90 ? -12.786 9.079 3.282 1.00 79.44 90 LEU A CA 1
ATOM 705 C C . LEU A 1 90 ? -14.154 9.622 2.839 1.00 79.44 90 LEU A C 1
ATOM 707 O O . LEU A 1 90 ? -14.989 8.854 2.359 1.00 79.44 90 LEU A O 1
ATOM 711 N N . ILE A 1 91 ? -14.359 10.943 2.914 1.00 76.31 91 ILE A N 1
ATOM 712 C CA . ILE A 1 91 ? -15.583 11.625 2.461 1.00 76.31 91 ILE A CA 1
ATOM 713 C C . ILE A 1 91 ? -15.780 11.451 0.953 1.00 76.31 91 ILE A C 1
ATOM 715 O O . ILE A 1 91 ? -16.892 11.182 0.505 1.00 76.31 91 ILE A O 1
ATOM 719 N N . GLN A 1 92 ? -14.713 11.568 0.156 1.00 79.50 92 GLN A N 1
AT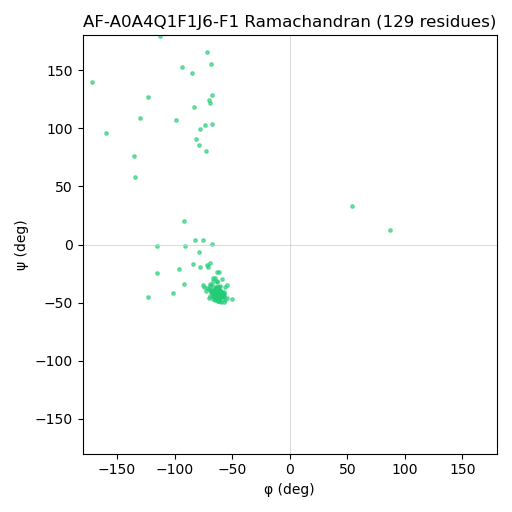OM 720 C CA . GLN A 1 92 ? -14.791 11.337 -1.290 1.00 79.50 92 GLN A CA 1
ATOM 721 C C . GLN A 1 92 ? -15.219 9.907 -1.629 1.00 79.50 92 GLN A C 1
ATOM 723 O O . GLN A 1 92 ? -15.955 9.703 -2.594 1.00 79.50 92 GLN A O 1
ATOM 728 N N . ARG A 1 93 ? -14.773 8.919 -0.844 1.00 77.06 93 ARG A N 1
ATOM 729 C CA . ARG A 1 93 ? -15.139 7.511 -1.039 1.00 77.06 93 ARG A CA 1
ATOM 730 C C . ARG A 1 93 ? -16.552 7.179 -0.579 1.00 77.06 93 ARG A C 1
ATOM 732 O O . ARG A 1 93 ? -17.196 6.343 -1.206 1.00 77.06 93 ARG A O 1
ATOM 739 N N . SER A 1 94 ? -17.032 7.810 0.490 1.00 72.75 94 SER A N 1
ATOM 740 C CA . SER A 1 94 ? -18.375 7.566 1.020 1.00 72.75 94 SER A CA 1
ATOM 741 C C . SER A 1 94 ? -19.089 8.883 1.357 1.00 72.75 94 SER A C 1
ATOM 743 O O . SER A 1 94 ? -19.219 9.242 2.529 1.00 72.75 94 SER A O 1
ATOM 745 N N . PRO A 1 95 ? -19.586 9.613 0.337 1.00 68.19 95 PRO A N 1
ATOM 746 C CA . PRO A 1 95 ? -20.233 10.918 0.519 1.00 68.19 95 PRO A CA 1
ATOM 747 C C . PRO A 1 95 ? -21.516 10.857 1.356 1.00 68.19 95 PRO A C 1
ATOM 749 O O . PRO A 1 95 ? -21.948 11.858 1.923 1.00 68.19 95 PRO A O 1
ATOM 752 N N . GLN A 1 96 ? -22.148 9.681 1.402 1.00 65.81 96 GLN A N 1
ATOM 753 C CA . GLN A 1 96 ? -23.347 9.406 2.189 1.00 65.81 96 GLN A CA 1
ATOM 754 C C . GLN A 1 96 ? -23.094 9.327 3.702 1.00 65.81 96 GLN A C 1
ATOM 756 O O . GLN A 1 96 ? -24.049 9.430 4.474 1.00 65.81 96 GLN A O 1
ATOM 761 N N . LEU A 1 97 ? -21.843 9.149 4.140 1.00 65.50 97 LEU A N 1
ATOM 762 C CA . LEU A 1 97 ? -21.500 9.147 5.558 1.00 65.50 97 LEU A CA 1
ATOM 763 C C . LEU A 1 97 ? -21.334 10.587 6.052 1.00 65.50 97 LEU A C 1
ATOM 765 O O . LEU A 1 97 ? -20.476 11.340 5.593 1.00 65.50 97 LEU A O 1
ATOM 769 N N . GLN A 1 98 ? -22.174 10.981 7.009 1.00 60.94 98 GLN A N 1
ATOM 770 C CA . GLN A 1 98 ? -22.052 12.272 7.681 1.00 60.94 98 GLN A CA 1
ATOM 771 C C . GLN A 1 98 ? -21.000 12.178 8.786 1.00 60.94 98 GLN A C 1
ATOM 773 O O . GLN A 1 98 ? -21.312 11.872 9.939 1.00 60.94 98 GLN A O 1
ATOM 778 N N . PHE A 1 99 ? -19.748 12.476 8.446 1.00 63.00 99 PHE A N 1
ATOM 779 C CA . PHE A 1 99 ? -18.672 12.618 9.427 1.00 63.00 99 PHE A CA 1
ATOM 780 C C . PHE A 1 99 ? -18.860 13.929 10.205 1.00 63.00 99 PHE A C 1
ATOM 782 O O . PHE A 1 99 ? -18.252 14.949 9.900 1.00 63.00 99 PHE A O 1
ATOM 789 N N . ASN A 1 100 ? -19.748 13.922 11.204 1.00 52.81 100 ASN A N 1
ATOM 790 C CA . ASN A 1 100 ? -20.021 15.105 12.030 1.00 52.81 100 ASN A CA 1
ATOM 791 C C . ASN A 1 100 ? -18.865 15.453 12.981 1.00 52.81 100 ASN A C 1
ATOM 793 O O . ASN A 1 100 ? -18.842 16.570 13.478 1.00 52.81 100 ASN A O 1
ATOM 797 N N . ASN A 1 101 ? -17.963 14.504 13.259 1.00 53.69 101 ASN A N 1
ATOM 798 C CA . ASN A 1 101 ? -16.638 14.679 13.866 1.00 53.69 101 ASN A CA 1
ATOM 799 C C . ASN A 1 101 ? -15.884 13.340 13.790 1.00 53.69 101 ASN A C 1
ATOM 801 O O . ASN A 1 101 ? -16.474 12.294 14.060 1.00 53.69 101 ASN A O 1
ATOM 805 N N . LEU A 1 102 ? -14.583 13.376 13.483 1.00 53.31 102 LEU A N 1
ATOM 806 C CA . LEU A 1 102 ? -13.699 12.195 13.476 1.00 53.31 102 LEU A CA 1
ATOM 807 C C . LEU A 1 102 ? -13.621 11.471 14.812 1.00 53.31 102 LEU A C 1
ATOM 809 O O . LEU A 1 102 ? -13.423 10.265 14.832 1.00 53.31 102 LEU A O 1
ATOM 813 N N . ASP A 1 103 ? -13.785 12.196 15.916 1.00 56.00 103 ASP A N 1
ATOM 814 C CA . ASP A 1 103 ? -13.686 11.636 17.268 1.00 56.00 103 ASP A CA 1
ATOM 815 C C . ASP A 1 103 ? -14.836 10.657 17.589 1.00 56.00 103 ASP A C 1
ATOM 817 O O . ASP A 1 103 ? -14.932 10.139 18.698 1.00 56.00 103 ASP A O 1
ATOM 821 N N . LYS A 1 104 ? -15.744 10.440 16.628 1.00 63.09 104 LYS A N 1
ATOM 822 C CA . LYS A 1 104 ? -16.840 9.471 16.692 1.00 63.09 104 LYS A CA 1
ATOM 823 C C . LYS A 1 104 ? -16.727 8.352 15.659 1.00 63.09 104 LYS A C 1
ATOM 825 O O . LYS A 1 104 ? -17.624 7.520 15.631 1.00 63.09 104 LYS A O 1
ATOM 830 N N . MET A 1 105 ? -15.695 8.363 14.811 1.00 70.62 105 MET A N 1
ATOM 831 C CA . MET A 1 105 ? -15.491 7.306 13.826 1.00 70.62 105 MET A CA 1
ATOM 832 C C . MET A 1 105 ? -15.150 6.017 14.566 1.00 70.62 105 MET A C 1
ATOM 834 O O . MET A 1 105 ? -14.256 6.013 15.412 1.00 70.62 105 MET A O 1
ATOM 838 N N . ASP A 1 106 ? -15.861 4.941 14.259 1.00 70.12 106 ASP A N 1
ATOM 839 C CA . ASP A 1 106 ? -15.604 3.636 14.851 1.00 70.12 106 ASP A CA 1
ATOM 840 C C . ASP A 1 106 ? -15.083 2.626 13.817 1.00 70.12 106 ASP A C 1
ATOM 842 O O . ASP A 1 106 ? -14.825 2.928 12.647 1.00 70.12 106 ASP A O 1
ATOM 846 N N . GLU A 1 107 ? -14.814 1.404 14.274 1.00 71.62 107 GLU A N 1
ATOM 847 C CA . GLU A 1 107 ? -14.283 0.362 13.398 1.00 71.62 107 GLU A CA 1
ATOM 848 C C . GLU A 1 107 ? -15.262 -0.045 12.297 1.00 71.62 107 GLU A C 1
ATOM 850 O O . GLU A 1 107 ? -14.825 -0.518 11.246 1.00 71.62 107 GLU A O 1
ATOM 855 N N . GLN A 1 108 ? -16.566 0.071 12.556 1.00 73.25 108 GLN A N 1
ATOM 856 C CA . GLN A 1 108 ? -17.599 -0.305 11.606 1.00 73.25 108 GLN A CA 1
ATOM 857 C C . GLN A 1 108 ? -17.666 0.720 10.477 1.00 73.25 108 GLN A C 1
ATOM 859 O O . GLN A 1 108 ? -17.701 0.321 9.316 1.00 73.25 108 GLN A O 1
ATOM 864 N N . ASP A 1 109 ? -17.537 2.009 10.796 1.00 71.75 109 ASP A N 1
ATOM 865 C CA . ASP A 1 109 ? -17.431 3.067 9.790 1.00 71.75 109 ASP A CA 1
ATOM 866 C C . ASP A 1 109 ? -16.262 2.804 8.828 1.00 71.75 109 ASP A C 1
ATOM 868 O O . ASP A 1 109 ? -16.424 2.831 7.608 1.00 71.75 109 ASP A O 1
ATOM 872 N N . LEU A 1 110 ? -15.075 2.480 9.356 1.00 75.50 110 LEU A N 1
ATOM 873 C CA . LEU A 1 110 ? -13.915 2.1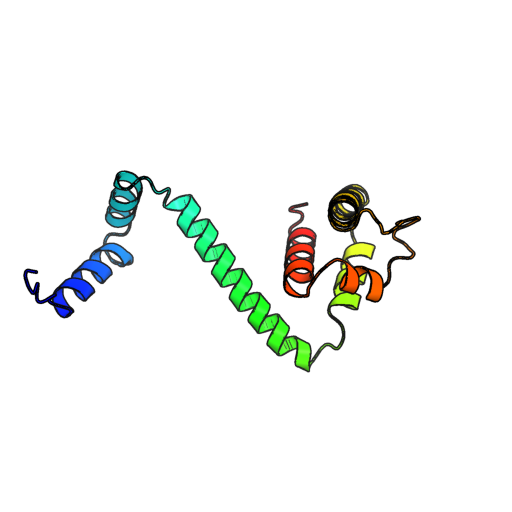65 8.515 1.00 75.50 110 LEU A CA 1
ATOM 874 C C . LEU A 1 110 ? -14.115 0.895 7.680 1.00 75.50 110 LEU A C 1
ATOM 876 O O . LEU A 1 110 ? -13.668 0.872 6.534 1.00 75.50 110 LEU A O 1
ATOM 880 N N . LYS A 1 111 ? -14.773 -0.140 8.219 1.00 76.94 111 LYS A N 1
ATOM 881 C CA . LYS A 1 111 ? -15.116 -1.370 7.475 1.00 76.94 111 LYS A CA 1
ATOM 882 C C . LYS A 1 111 ? -16.063 -1.099 6.315 1.00 76.94 111 LYS A C 1
ATOM 884 O O . LYS A 1 111 ? -15.938 -1.735 5.270 1.00 76.94 111 LYS A O 1
ATOM 889 N N . ASP A 1 112 ? -16.988 -0.167 6.499 1.00 73.88 112 ASP A N 1
ATOM 890 C CA . ASP A 1 112 ? -18.000 0.166 5.502 1.00 73.88 112 ASP A CA 1
ATOM 891 C C . ASP A 1 112 ? -17.429 1.044 4.369 1.00 73.88 112 ASP A C 1
ATOM 893 O O . ASP A 1 112 ? -17.995 1.089 3.275 1.00 73.88 112 ASP A O 1
ATOM 897 N N . ILE A 1 113 ? -16.290 1.714 4.599 1.00 74.75 113 ILE A N 1
ATOM 898 C CA . ILE A 1 113 ? -15.630 2.606 3.627 1.00 74.75 113 ILE A CA 1
ATOM 899 C C . ILE A 1 113 ? -14.430 1.947 2.944 1.00 74.75 113 ILE A C 1
ATOM 901 O O . ILE A 1 113 ? -14.201 2.159 1.752 1.00 74.75 113 ILE A O 1
ATOM 905 N N . LEU A 1 114 ? -13.616 1.221 3.711 1.00 78.06 114 LEU A N 1
ATOM 906 C CA . LEU A 1 114 ? -12.326 0.698 3.281 1.00 78.06 114 LEU A CA 1
ATOM 907 C C . LEU A 1 114 ? -12.297 -0.811 3.456 1.00 78.06 114 LEU A C 1
ATOM 909 O O . LEU A 1 114 ? -12.479 -1.336 4.553 1.00 78.06 114 LEU A O 1
ATOM 913 N N . ASN A 1 115 ? -11.958 -1.516 2.382 1.00 76.56 115 ASN A N 1
ATOM 914 C CA . ASN A 1 115 ? -11.586 -2.915 2.525 1.00 76.56 115 ASN A CA 1
ATOM 915 C C . ASN A 1 115 ? -10.201 -3.048 3.185 1.00 76.56 115 ASN A C 1
ATOM 917 O O . ASN A 1 115 ? -9.414 -2.102 3.233 1.00 76.56 115 ASN A O 1
ATOM 921 N N . GLU A 1 116 ? -9.866 -4.256 3.648 1.00 67.94 116 GLU A N 1
ATOM 922 C CA . GLU A 1 116 ? -8.604 -4.509 4.359 1.00 67.94 116 GLU A CA 1
ATOM 923 C C . GLU A 1 116 ? -7.366 -4.053 3.564 1.00 67.94 116 GLU A C 1
ATOM 925 O O . GLU A 1 116 ? -6.416 -3.551 4.149 1.00 67.94 116 GLU A O 1
ATOM 930 N N . THR A 1 117 ? -7.362 -4.166 2.231 1.00 65.94 117 THR A N 1
ATOM 931 C CA . THR A 1 117 ? -6.212 -3.733 1.414 1.00 65.94 117 THR A CA 1
ATOM 932 C C . THR A 1 117 ? -6.092 -2.211 1.344 1.00 65.94 117 THR A C 1
ATOM 934 O O . THR A 1 117 ? -4.982 -1.684 1.344 1.00 65.94 117 THR A O 1
ATOM 937 N N . GLU A 1 118 ? -7.214 -1.502 1.280 1.00 77.19 118 GLU A N 1
ATOM 938 C CA . GLU A 1 118 ? -7.255 -0.038 1.238 1.00 77.19 118 GLU A CA 1
ATOM 939 C C . GLU A 1 118 ? -6.940 0.581 2.601 1.00 77.19 118 GLU A C 1
ATOM 941 O O . GLU A 1 118 ? -6.246 1.592 2.665 1.00 77.19 118 GLU A O 1
ATOM 946 N N . LEU A 1 119 ? -7.398 -0.050 3.685 1.00 76.94 119 LEU A N 1
ATOM 947 C CA . LEU A 1 119 ? -7.063 0.341 5.052 1.00 76.94 119 LEU A CA 1
ATOM 948 C C . LEU A 1 119 ? -5.553 0.258 5.296 1.00 76.94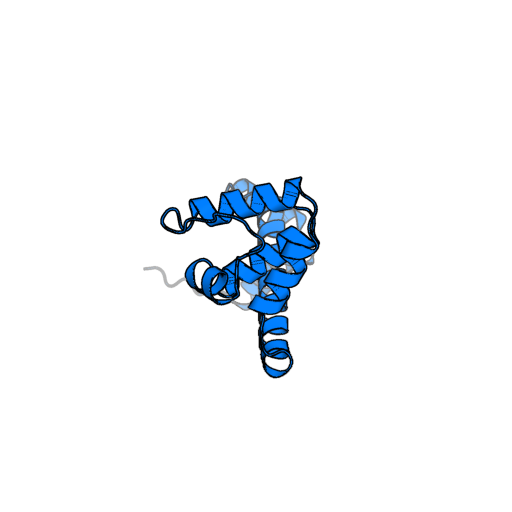 119 LEU A C 1
ATOM 950 O O . LEU A 1 119 ? -4.957 1.152 5.888 1.00 76.94 119 LEU A O 1
ATOM 954 N N . LEU A 1 120 ? -4.929 -0.807 4.797 1.00 70.56 120 LEU A N 1
ATOM 955 C CA . LEU A 1 120 ? -3.490 -1.016 4.897 1.00 70.56 120 LEU A CA 1
ATOM 956 C C . LEU A 1 120 ? -2.685 0.016 4.103 1.00 70.56 120 LEU A C 1
ATOM 958 O O . LEU A 1 120 ? -1.700 0.536 4.619 1.00 70.56 120 LEU A O 1
ATOM 962 N N . ASP A 1 121 ? -3.107 0.327 2.875 1.00 74.81 121 ASP A N 1
ATOM 963 C CA . ASP A 1 121 ? -2.486 1.382 2.062 1.00 74.81 121 ASP A CA 1
ATOM 964 C C . ASP A 1 121 ? -2.577 2.747 2.758 1.00 74.81 121 ASP A C 1
ATOM 966 O O . ASP A 1 121 ? -1.617 3.516 2.775 1.00 74.81 121 ASP A O 1
ATOM 970 N N . LEU A 1 122 ? -3.717 3.026 3.394 1.00 79.62 122 LEU A N 1
ATOM 971 C CA . LEU A 1 122 ? -3.906 4.248 4.160 1.00 79.62 122 LEU A CA 1
ATOM 972 C C . LEU A 1 122 ? -2.971 4.313 5.376 1.00 79.62 122 LEU A C 1
ATOM 974 O O . LEU A 1 122 ? -2.310 5.328 5.576 1.00 79.62 122 LEU A O 1
ATOM 978 N N . MET A 1 123 ? -2.886 3.242 6.167 1.00 77.56 123 MET A N 1
ATOM 979 C CA . MET A 1 123 ? -1.989 3.180 7.328 1.00 77.56 123 MET A CA 1
ATOM 980 C C . MET A 1 123 ? -0.518 3.385 6.937 1.00 77.56 123 MET A C 1
ATOM 982 O O . MET A 1 123 ? 0.194 4.105 7.629 1.00 77.56 123 MET A O 1
ATOM 986 N N . ASP A 1 124 ? -0.071 2.802 5.821 1.00 74.25 124 ASP A N 1
ATOM 987 C CA . ASP A 1 124 ? 1.307 2.945 5.329 1.00 74.25 124 ASP A CA 1
ATOM 988 C C . ASP A 1 124 ? 1.616 4.393 4.908 1.00 74.25 124 ASP A C 1
ATOM 990 O O . ASP A 1 124 ? 2.668 4.934 5.247 1.00 74.25 124 ASP A O 1
ATOM 994 N N . LYS A 1 125 ? 0.666 5.067 4.245 1.00 79.50 125 LYS A N 1
ATOM 995 C CA . LYS A 1 125 ? 0.791 6.494 3.906 1.00 79.50 125 LYS A CA 1
ATOM 996 C C . LYS A 1 125 ? 0.846 7.388 5.144 1.00 79.50 125 LYS A C 1
ATOM 998 O O . LYS A 1 125 ? 1.608 8.353 5.159 1.00 79.50 125 LYS A O 1
ATOM 1003 N N . ILE A 1 126 ? 0.068 7.058 6.180 1.00 76.88 126 ILE A N 1
ATOM 1004 C CA . ILE A 1 126 ? 0.089 7.761 7.472 1.00 76.88 126 ILE A CA 1
ATOM 1005 C C . ILE A 1 126 ? 1.462 7.619 8.133 1.00 76.88 126 ILE A C 1
ATOM 1007 O O . ILE A 1 126 ? 2.044 8.615 8.554 1.00 76.88 126 ILE A O 1
ATOM 1011 N N . GLU A 1 127 ? 1.993 6.398 8.204 1.00 72.00 127 GLU A N 1
ATOM 1012 C CA . GLU A 1 127 ? 3.281 6.113 8.849 1.00 72.00 127 GLU A CA 1
ATOM 1013 C C . GLU A 1 127 ? 4.473 6.742 8.104 1.00 72.00 127 GLU A C 1
ATOM 1015 O O . GLU A 1 127 ? 5.475 7.082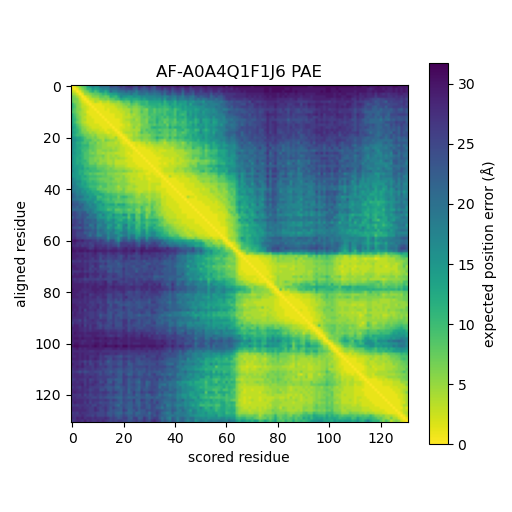 8.733 1.00 72.00 127 GLU A O 1
ATOM 1020 N N . LYS A 1 128 ? 4.368 6.928 6.783 1.00 75.50 128 LYS A N 1
ATOM 1021 C CA . LYS A 1 128 ? 5.411 7.547 5.947 1.00 75.50 128 LYS A CA 1
ATOM 1022 C C . LYS A 1 128 ? 5.289 9.063 5.782 1.00 75.50 128 LYS A C 1
ATOM 1024 O O . LYS A 1 128 ? 6.133 9.645 5.109 1.00 75.50 128 LYS A O 1
ATOM 1029 N N . GLU A 1 129 ? 4.269 9.692 6.369 1.00 70.00 129 GLU A N 1
ATOM 1030 C CA . GLU A 1 129 ? 3.941 11.112 6.151 1.00 70.00 129 GLU A CA 1
ATOM 1031 C C . GLU A 1 129 ? 3.762 11.467 4.652 1.00 70.00 129 GLU A C 1
ATOM 1033 O O . GLU A 1 129 ? 4.070 12.573 4.218 1.00 70.00 129 GLU A O 1
ATOM 1038 N N . GLU A 1 130 ? 3.252 10.530 3.842 1.00 65.50 130 GLU A N 1
ATOM 1039 C CA . GLU A 1 130 ? 3.027 10.690 2.389 1.00 65.50 130 GLU A CA 1
ATOM 1040 C C . GLU A 1 130 ? 1.603 11.195 2.052 1.00 65.50 130 GLU A C 1
ATOM 1042 O O . GLU A 1 130 ? 1.116 11.006 0.933 1.00 65.50 130 GLU A O 1
ATOM 1047 N N . LEU A 1 131 ? 0.923 11.801 3.032 1.00 59.75 131 LEU A N 1
ATOM 1048 C CA . LEU A 1 131 ? -0.458 12.303 2.967 1.00 59.75 131 LEU A CA 1
ATOM 1049 C C . LEU A 1 131 ? -0.527 13.828 2.940 1.00 59.75 131 LEU A C 1
ATOM 1051 O O . LEU A 1 131 ? 0.129 14.462 3.798 1.00 59.75 131 LEU A O 1
#